Protein AF-A0A5S3YLL3-F1 (afdb_monomer)

Secondary structure (DSSP, 8-state):
--S-SSS--TTT--HHHHHHHHHHHHTTT---------S---TTSHHHHHHTT-SSSTTGGGS---PPPTTS--SS-----

Nearest PDB structures (foldseek):
  3wy4-assembly1_A  TM=9.969E-01  e=1.528E-07  Halomonas sp. H11
  3wy3-assembly1_A  TM=9.988E-01  e=2.021E-07  Halomonas sp. H11
  4m56-assembly1_A  TM=9.912E-01  e=1.018E-05  Bacillus subtilis subsp. subtilis str. 168
  5brq-assembly4_D  TM=9.682E-01  e=3.120E-05  Bacillus licheniformis DSM 13 = ATCC 14580
  2pwf-assembly1_A  TM=9.798E-01  e=5.093E-05  Burkholderia ubonensis subsp. mesacidophila

InterPro domains:
  IPR006047 Glycosyl hydrolase family 13, catalytic domain [PF00128] (1-80)
  IPR017853 Glycoside hydrolase superfamily [SSF51445] (1-81)
  IPR045857 Oligo-1,6-glucosidase, domain 2 [G3DSA:3.90.400.10] (42-81)

Organism: NCBI:txid151081

Sequence (81 aa):
DISDYRDIDPMFGSLDDFDTLIAQAHQRDIKVIIDQVLSHTSNEHDWFNESRTDKNNNKADWYVWADAEPDGSAPNNWLSI

pLDDT: mean 97.86, std 2.31, range [80.69, 98.88]

Solvent-accessible surface area (backbone atoms only — not comparable to full-atom values): 5419 Å² total; per-residue (Å²): 127,46,56,59,96,87,64,51,60,74,94,82,41,44,64,69,55,49,52,50,50,52,54,56,34,50,78,68,76,43,84,86,84,78,92,80,76,80,91,61,64,24,81,78,10,64,64,46,55,51,18,71,70,46,88,78,47,99,34,32,82,77,54,94,80,77,73,60,40,98,89,69,45,68,76,62,88,83,75,84,131

Foldseek 3Di:
DAQDPPWDDPVVPTVVVVVVVCVVCVVVVHDDDDDDDPVDHDCNHPLNVQLPPDCDGPSVPVDDDDDADPVRHRPDDDDDD

Radius of gyration: 18.85 Å; Cα contacts (8 Å, |Δi|>4): 56; chains: 1; bounding box: 37×28×52 Å

Structure (mmCIF, N/CA/C/O backbone):
data_AF-A0A5S3YLL3-F1
#
_entry.id   AF-A0A5S3YLL3-F1
#
loop_
_atom_site.group_PDB
_atom_site.id
_atom_site.type_symbol
_atom_site.label_atom_id
_atom_site.label_alt_id
_atom_site.label_comp_id
_atom_site.label_asym_id
_atom_site.label_entity_id
_atom_site.label_seq_id
_atom_site.pdbx_PDB_ins_code
_atom_site.Cartn_x
_atom_site.Cartn_y
_atom_site.Cartn_z
_atom_site.occupancy
_atom_site.B_iso_or_equiv
_atom_site.auth_seq_id
_atom_site.auth_comp_id
_atom_site.auth_asym_id
_atom_site.auth_atom_id
_atom_site.pdbx_PDB_model_num
ATOM 1 N N . ASP A 1 1 ? 1.454 7.221 1.794 1.00 88.75 1 ASP A N 1
ATOM 2 C CA . ASP A 1 1 ? 1.551 5.932 1.070 1.00 88.75 1 ASP A CA 1
ATOM 3 C C . ASP A 1 1 ? 1.692 4.805 2.095 1.00 88.75 1 ASP A C 1
ATOM 5 O O . ASP A 1 1 ? 1.970 5.107 3.246 1.00 88.75 1 ASP A O 1
ATOM 9 N N . ILE A 1 2 ? 1.385 3.550 1.738 1.00 95.94 2 ILE A N 1
ATOM 10 C CA . ILE A 1 2 ? 1.265 2.424 2.695 1.00 95.94 2 ILE A CA 1
ATOM 11 C C . ILE A 1 2 ? 2.363 1.382 2.444 1.00 95.94 2 ILE A C 1
ATOM 13 O O . ILE A 1 2 ? 2.450 0.861 1.329 1.00 95.94 2 ILE A O 1
ATOM 17 N N . SER A 1 3 ? 3.182 1.079 3.455 1.00 97.12 3 SER A N 1
ATOM 18 C CA . SER A 1 3 ? 4.249 0.060 3.408 1.00 97.12 3 SER A CA 1
ATOM 19 C C . SER A 1 3 ? 3.864 -1.272 4.068 1.00 97.12 3 SER A C 1
ATOM 21 O O . SER A 1 3 ? 4.360 -2.307 3.632 1.00 97.12 3 SER A O 1
ATOM 23 N N . ASP A 1 4 ? 2.935 -1.262 5.031 1.00 97.94 4 ASP A N 1
ATOM 24 C CA . ASP A 1 4 ? 2.299 -2.454 5.605 1.00 97.94 4 ASP A CA 1
ATOM 25 C C . ASP A 1 4 ? 0.799 -2.192 5.824 1.00 97.94 4 ASP A C 1
ATOM 27 O O . ASP A 1 4 ? 0.403 -1.232 6.479 1.00 97.94 4 ASP A O 1
ATOM 31 N N . TYR A 1 5 ? -0.054 -3.043 5.254 1.00 97.81 5 TYR A N 1
ATOM 32 C CA . TYR A 1 5 ? -1.513 -2.942 5.381 1.00 97.81 5 TYR A CA 1
ATOM 33 C C . TYR A 1 5 ? -2.068 -3.486 6.702 1.00 97.81 5 TYR A C 1
ATOM 35 O O . TYR A 1 5 ? -3.276 -3.395 6.935 1.00 97.81 5 TYR A O 1
ATOM 43 N N . ARG A 1 6 ? -1.239 -4.142 7.517 1.00 97.88 6 ARG A N 1
ATOM 44 C CA . ARG A 1 6 ? -1.673 -4.925 8.683 1.00 97.88 6 ARG A CA 1
ATOM 45 C C . ARG A 1 6 ? -1.103 -4.429 10.001 1.00 97.88 6 ARG A C 1
ATOM 47 O O . ARG A 1 6 ? -1.362 -5.069 11.015 1.00 97.88 6 ARG A O 1
ATOM 54 N N . ASP A 1 7 ? -0.377 -3.323 9.985 1.00 98.19 7 ASP A N 1
ATOM 55 C CA . ASP A 1 7 ? 0.188 -2.723 11.185 1.00 98.19 7 ASP A CA 1
ATOM 56 C C . ASP A 1 7 ? -0.155 -1.232 11.276 1.00 98.19 7 ASP A C 1
ATOM 58 O O . ASP A 1 7 ? -0.629 -0.613 10.318 1.00 98.19 7 ASP A O 1
ATOM 62 N N . ILE A 1 8 ? 0.051 -0.665 12.460 1.00 98.06 8 ILE A N 1
ATOM 63 C CA . ILE A 1 8 ? -0.103 0.759 12.736 1.00 98.06 8 ILE A CA 1
ATOM 64 C C . ILE A 1 8 ? 1.278 1.405 12.683 1.00 98.06 8 ILE A C 1
ATOM 66 O O . ILE A 1 8 ? 2.220 0.925 13.308 1.00 98.06 8 ILE A O 1
ATOM 70 N N . ASP A 1 9 ? 1.397 2.517 11.953 1.00 97.94 9 ASP A N 1
ATOM 71 C CA . ASP A 1 9 ? 2.634 3.298 11.970 1.00 97.94 9 ASP A CA 1
ATOM 72 C C . ASP A 1 9 ? 2.974 3.691 13.424 1.00 97.94 9 ASP A C 1
ATOM 74 O O . ASP A 1 9 ? 2.099 4.231 14.115 1.00 97.94 9 ASP A O 1
ATOM 78 N N . PRO A 1 10 ? 4.217 3.478 13.901 1.00 97.25 10 PRO A N 1
ATOM 79 C CA . PRO A 1 10 ? 4.600 3.760 15.285 1.00 97.25 10 PRO A CA 1
ATOM 80 C C . PRO A 1 10 ? 4.337 5.199 15.746 1.00 97.25 10 PRO A C 1
ATOM 82 O O . PRO A 1 10 ? 4.211 5.448 16.945 1.00 97.25 10 PRO A O 1
ATOM 85 N N . MET A 1 11 ? 4.244 6.162 14.823 1.00 98.00 11 MET A N 1
ATOM 86 C CA . MET A 1 11 ? 3.841 7.535 15.128 1.00 98.00 11 MET A CA 1
ATOM 87 C C . MET A 1 11 ? 2.397 7.623 15.652 1.00 98.00 11 MET A C 1
ATOM 89 O O . MET A 1 11 ? 2.086 8.529 16.427 1.00 98.00 11 MET A O 1
ATOM 93 N N . PHE A 1 12 ? 1.517 6.708 15.239 1.00 97.81 12 PHE A N 1
ATOM 94 C CA . PHE A 1 12 ? 0.108 6.654 15.638 1.00 97.81 12 PHE A CA 1
ATOM 95 C C . PHE A 1 12 ? -0.176 5.675 16.784 1.00 97.81 12 PHE A C 1
ATOM 97 O O . PHE A 1 12 ? -1.243 5.770 17.390 1.00 97.81 12 PHE A O 1
ATOM 104 N N . GLY A 1 13 ? 0.761 4.782 17.108 1.00 98.12 13 GLY A N 1
ATOM 105 C CA . GLY A 1 13 ? 0.646 3.822 18.206 1.00 98.12 13 GLY A CA 1
ATOM 106 C C . GLY A 1 13 ? 0.871 2.389 17.737 1.00 98.12 13 GLY A C 1
ATOM 107 O O . GLY A 1 13 ? 1.744 2.130 16.915 1.00 98.12 13 GLY A O 1
ATOM 108 N N . SER A 1 14 ? 0.096 1.463 18.290 1.00 98.56 14 SER A N 1
ATOM 109 C CA . SER A 1 14 ? 0.167 0.025 18.022 1.00 98.56 14 SER A CA 1
ATOM 110 C C . SER A 1 14 ? -1.203 -0.569 17.677 1.00 98.56 14 SER A C 1
ATOM 112 O O . SER A 1 14 ? -2.242 0.075 17.841 1.00 98.56 14 SER A O 1
ATOM 114 N N . LEU A 1 15 ? -1.226 -1.832 17.244 1.00 98.31 15 LEU A N 1
ATOM 115 C CA . LEU A 1 15 ? -2.477 -2.581 17.081 1.00 98.31 15 LEU A CA 1
ATOM 116 C C . LEU A 1 15 ? -3.272 -2.698 18.394 1.00 98.31 15 LEU A C 1
ATOM 118 O O . LEU A 1 15 ? -4.493 -2.584 18.360 1.00 98.31 15 LEU A O 1
ATOM 122 N N . ASP A 1 16 ? -2.604 -2.823 19.547 1.00 98.62 16 ASP A N 1
ATOM 123 C CA . ASP A 1 16 ? -3.271 -2.869 20.860 1.00 98.62 16 ASP A CA 1
ATOM 124 C C . ASP A 1 16 ? -3.977 -1.536 21.190 1.00 98.62 16 ASP A C 1
ATO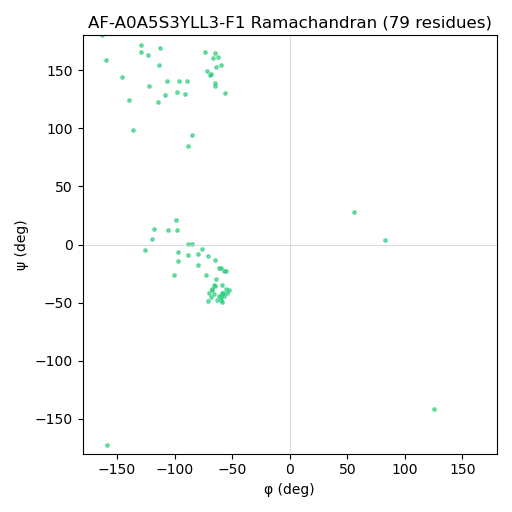M 126 O O . ASP A 1 16 ? -5.067 -1.506 21.782 1.00 98.62 16 ASP A O 1
ATOM 130 N N . ASP A 1 17 ? -3.386 -0.409 20.775 1.00 98.69 17 ASP A N 1
ATOM 131 C CA . ASP A 1 17 ? -4.014 0.911 20.903 1.00 98.69 17 ASP A CA 1
ATOM 132 C C . ASP A 1 17 ? -5.246 1.019 19.994 1.00 98.69 17 ASP A C 1
ATOM 134 O O . ASP A 1 17 ? -6.284 1.553 20.404 1.00 98.69 17 A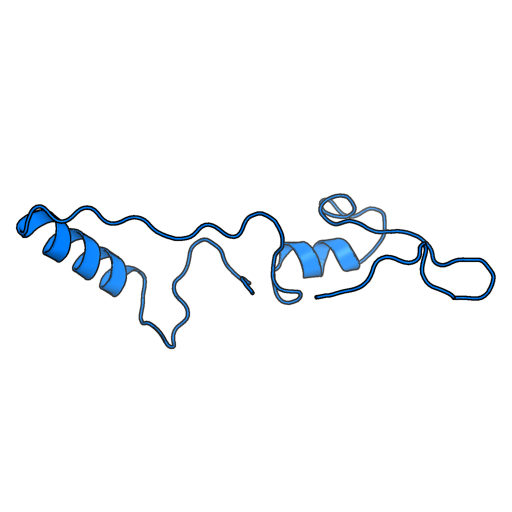SP A O 1
ATOM 138 N N . PHE A 1 18 ? -5.167 0.468 18.779 1.00 98.44 18 PHE A N 1
ATOM 139 C CA . PHE A 1 18 ? -6.302 0.416 17.861 1.00 98.44 18 PHE A CA 1
ATOM 140 C C . PHE A 1 18 ? -7.428 -0.486 18.389 1.00 98.44 18 PHE A C 1
ATOM 142 O O . PHE A 1 18 ? -8.591 -0.077 18.378 1.00 98.44 18 PHE A O 1
ATOM 149 N N . ASP A 1 19 ? -7.110 -1.651 18.954 1.00 98.56 19 ASP A N 1
ATOM 150 C CA . ASP A 1 19 ? -8.083 -2.527 19.618 1.00 98.56 19 ASP A CA 1
ATOM 151 C C . ASP A 1 19 ? -8.781 -1.813 20.781 1.00 98.56 19 ASP A C 1
ATOM 153 O O . ASP A 1 19 ? -10.008 -1.883 20.937 1.00 98.56 19 ASP A O 1
ATOM 157 N N . THR A 1 20 ? -8.018 -1.046 21.564 1.00 98.69 20 THR A N 1
ATOM 158 C CA . THR A 1 20 ? -8.562 -0.207 22.636 1.00 98.69 20 THR A CA 1
ATOM 159 C C . THR A 1 20 ? -9.515 0.854 22.081 1.00 98.69 20 THR A C 1
ATOM 161 O O . THR A 1 20 ? -10.611 1.039 22.622 1.00 98.69 20 THR A O 1
ATOM 164 N N . LEU A 1 21 ? -9.151 1.522 20.981 1.00 98.56 21 LEU A N 1
ATOM 165 C CA . LEU A 1 21 ? -10.005 2.497 20.297 1.00 98.56 21 LEU A CA 1
ATOM 166 C C . LEU A 1 21 ? -11.323 1.862 19.841 1.00 98.56 21 LEU A C 1
ATOM 168 O O . LEU A 1 21 ? -12.394 2.400 20.143 1.00 98.56 21 LEU A O 1
ATOM 172 N N . ILE A 1 22 ? -11.267 0.710 19.167 1.00 98.62 22 ILE A N 1
ATOM 173 C CA . ILE A 1 22 ? -12.450 -0.016 18.686 1.00 98.62 22 ILE A CA 1
ATOM 174 C C . ILE A 1 22 ? -13.366 -0.390 19.856 1.00 98.62 22 ILE A C 1
ATOM 176 O O . ILE A 1 22 ? -14.572 -0.123 19.815 1.00 98.62 22 ILE A O 1
ATOM 180 N N . ALA A 1 23 ? -12.808 -0.959 20.927 1.00 98.81 23 ALA A N 1
ATOM 181 C CA . ALA A 1 23 ? -13.575 -1.349 22.105 1.00 98.81 23 ALA A CA 1
ATOM 182 C C . ALA A 1 23 ? -14.286 -0.147 22.751 1.00 98.81 23 ALA A C 1
ATOM 184 O O . ALA A 1 23 ? -15.476 -0.224 23.072 1.00 98.81 23 ALA A O 1
ATOM 185 N N . GLN A 1 24 ? -13.591 0.985 22.905 1.00 98.81 24 GLN A N 1
ATOM 186 C CA . GLN A 1 24 ? -14.162 2.204 23.484 1.00 98.81 24 GLN A CA 1
ATOM 187 C C . GLN A 1 24 ? -15.233 2.841 22.586 1.00 98.81 24 GLN A C 1
ATOM 189 O O . GLN A 1 24 ? -16.245 3.329 23.101 1.00 98.81 24 GLN A O 1
ATOM 194 N N . ALA 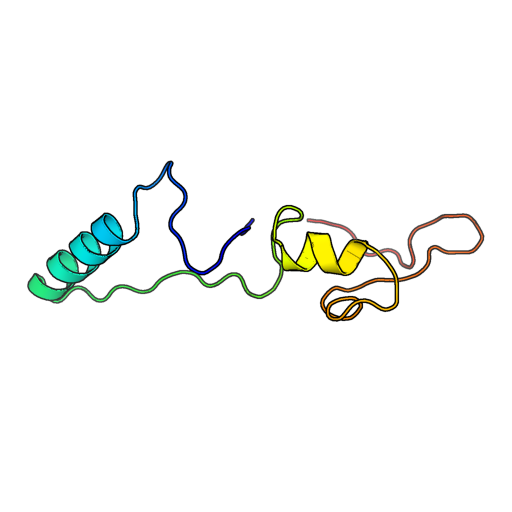A 1 25 ? -15.050 2.824 21.264 1.00 98.81 25 ALA A N 1
ATOM 195 C CA . ALA A 1 25 ? -16.044 3.313 20.311 1.00 98.81 25 ALA A CA 1
ATOM 196 C C . ALA A 1 25 ? -17.333 2.479 20.376 1.00 98.81 25 ALA A C 1
ATOM 198 O O . ALA A 1 25 ? -18.426 3.026 20.537 1.00 98.81 25 ALA A O 1
ATOM 199 N N . HIS A 1 26 ? -17.211 1.150 20.358 1.00 98.75 26 HIS A N 1
ATOM 200 C CA . HIS A 1 26 ? -18.362 0.248 20.399 1.00 98.75 26 HIS A CA 1
ATOM 201 C C . HIS A 1 26 ? -19.144 0.320 21.716 1.00 98.75 26 HIS A C 1
ATOM 203 O O . HIS A 1 26 ? -20.372 0.256 21.688 1.00 98.75 26 HIS A O 1
ATOM 209 N N . GLN A 1 27 ? -18.480 0.538 22.858 1.00 98.75 27 GLN A N 1
ATOM 210 C CA . GLN A 1 27 ? -19.161 0.802 24.138 1.00 98.75 27 GLN A CA 1
ATOM 211 C C . GLN A 1 27 ? -20.064 2.047 24.099 1.00 98.75 27 GLN A C 1
ATOM 213 O O . GLN A 1 27 ? -20.959 2.184 24.931 1.00 98.75 27 GLN A O 1
ATOM 218 N N . ARG A 1 28 ? -19.832 2.956 23.146 1.00 98.69 28 ARG A N 1
ATOM 219 C CA . ARG A 1 28 ? -20.578 4.207 22.950 1.00 98.69 28 ARG A CA 1
ATOM 220 C C . ARG A 1 28 ? -21.516 4.156 21.740 1.00 98.69 28 ARG A C 1
ATOM 222 O O . ARG A 1 28 ? -22.004 5.198 21.319 1.00 98.69 28 ARG A O 1
ATOM 229 N N . ASP A 1 29 ? -21.744 2.966 21.184 1.00 98.56 29 ASP A N 1
ATOM 230 C CA . ASP A 1 29 ? -22.518 2.732 19.955 1.00 98.56 29 ASP A CA 1
ATOM 231 C C . ASP A 1 29 ? -22.006 3.520 18.729 1.00 98.56 29 ASP A C 1
ATOM 233 O O . ASP A 1 29 ? -22.741 3.835 17.795 1.00 98.56 29 ASP A O 1
ATOM 237 N N . ILE A 1 30 ? -20.704 3.824 18.709 1.00 98.88 30 ILE A N 1
ATOM 238 C CA . ILE A 1 30 ? -20.029 4.449 17.569 1.00 98.88 30 ILE A CA 1
ATOM 239 C C . ILE A 1 30 ? -19.496 3.342 16.665 1.00 98.88 30 ILE A C 1
ATOM 241 O O . ILE A 1 30 ? -18.803 2.442 17.131 1.00 98.88 30 ILE A O 1
ATOM 245 N N . LYS A 1 31 ? -19.788 3.411 15.364 1.00 98.56 31 LYS A N 1
ATOM 246 C CA . LYS A 1 31 ? -19.193 2.518 14.359 1.00 98.56 31 LYS A CA 1
ATOM 247 C C . LYS A 1 31 ? -17.901 3.120 13.822 1.00 98.56 31 LYS A C 1
ATOM 249 O O . LYS A 1 31 ? -17.836 4.323 13.584 1.00 98.56 31 LYS A O 1
ATOM 254 N N . VAL A 1 32 ? -16.901 2.272 13.610 1.00 98.25 32 VAL A N 1
ATOM 255 C CA . VAL A 1 32 ? -15.599 2.669 13.067 1.00 98.25 32 VAL A CA 1
ATOM 256 C C . VAL A 1 32 ? -15.473 2.140 11.644 1.00 98.25 32 VAL A C 1
ATOM 258 O O . VAL A 1 32 ? -15.715 0.963 11.388 1.00 98.25 32 VAL A O 1
ATOM 261 N N . ILE A 1 33 ? -15.117 3.029 10.722 1.00 98.31 33 ILE A N 1
ATOM 262 C CA . ILE A 1 33 ? -14.788 2.718 9.330 1.00 98.31 33 ILE A CA 1
ATOM 263 C C . ILE A 1 33 ? -13.374 3.246 9.107 1.00 98.31 33 ILE A C 1
ATOM 265 O O . ILE A 1 33 ? -13.057 4.344 9.564 1.00 98.31 33 ILE A O 1
ATOM 269 N N . ILE A 1 34 ? -12.538 2.462 8.434 1.00 97.88 34 ILE A N 1
ATOM 270 C CA . ILE A 1 34 ? -11.160 2.835 8.109 1.00 97.88 34 ILE A CA 1
ATOM 271 C C . ILE A 1 34 ? -10.997 3.008 6.606 1.00 97.88 34 ILE A C 1
ATOM 273 O O . ILE A 1 34 ? -11.728 2.402 5.819 1.00 97.88 34 ILE A O 1
ATOM 277 N N . ASP A 1 35 ? -10.021 3.824 6.225 1.00 97.94 35 ASP A N 1
ATOM 278 C CA . ASP A 1 35 ? -9.617 3.953 4.832 1.00 97.94 35 ASP A CA 1
ATOM 279 C C . ASP A 1 35 ? -8.867 2.689 4.370 1.00 97.94 35 ASP A C 1
ATOM 281 O O . ASP A 1 35 ? -8.214 2.000 5.163 1.00 97.94 35 ASP A O 1
ATOM 285 N N . GLN A 1 36 ? -8.982 2.363 3.086 1.00 97.94 36 GLN A N 1
ATOM 286 C CA . GLN A 1 36 ? -8.321 1.232 2.440 1.00 97.94 36 GLN A CA 1
ATOM 287 C C . GLN A 1 36 ? -7.758 1.686 1.094 1.00 97.94 36 GLN A C 1
ATOM 289 O O . GLN A 1 36 ? -8.452 1.733 0.077 1.00 97.94 36 GLN A O 1
ATOM 294 N N . VAL A 1 37 ? -6.461 1.991 1.083 1.00 97.50 37 VAL A N 1
ATOM 295 C CA . VAL A 1 37 ? -5.761 2.473 -0.111 1.00 97.50 37 VAL A CA 1
ATOM 296 C C . VAL A 1 37 ? -5.233 1.285 -0.909 1.00 97.50 37 VAL A C 1
ATOM 298 O O . VAL A 1 37 ? -4.090 0.877 -0.752 1.00 97.50 37 VAL A O 1
ATOM 301 N N . LEU A 1 38 ? -6.075 0.704 -1.764 1.00 97.00 38 LEU A N 1
ATOM 302 C CA . LEU A 1 38 ? -5.724 -0.485 -2.561 1.00 97.00 38 LEU A CA 1
ATOM 303 C C . LEU A 1 38 ? -5.257 -0.160 -3.987 1.00 97.00 38 LEU A C 1
ATOM 305 O O . LEU A 1 38 ? -4.838 -1.051 -4.718 1.00 97.00 38 LEU A O 1
ATOM 309 N N . SER A 1 39 ? -5.342 1.108 -4.399 1.00 97.56 39 SER A N 1
ATOM 310 C CA . SER A 1 39 ? -4.940 1.523 -5.749 1.00 97.56 39 SER A CA 1
ATOM 311 C C . SER A 1 39 ? -3.423 1.529 -5.948 1.00 97.56 39 SER A C 1
ATOM 313 O O . SER A 1 39 ? -2.975 1.450 -7.089 1.00 97.56 39 SER A O 1
ATOM 315 N N . HIS A 1 40 ? -2.647 1.708 -4.878 1.00 97.94 40 HIS A N 1
ATOM 316 C CA . HIS A 1 40 ? -1.187 1.758 -4.901 1.00 97.94 40 HIS A CA 1
ATOM 317 C C . HIS A 1 40 ? -0.623 1.462 -3.507 1.00 97.94 40 HIS A C 1
ATOM 319 O O . HIS A 1 40 ? -1.304 1.669 -2.503 1.00 97.94 40 HIS A O 1
ATOM 325 N N . THR A 1 41 ? 0.642 1.043 -3.456 1.00 98.62 41 THR A N 1
ATOM 326 C CA . THR A 1 41 ? 1.431 0.922 -2.221 1.00 98.62 41 THR A CA 1
ATOM 327 C C . THR A 1 41 ? 2.560 1.952 -2.216 1.00 98.62 41 THR A C 1
ATOM 329 O O . THR A 1 41 ? 2.870 2.549 -3.248 1.00 98.62 41 THR A O 1
ATOM 332 N N . SER A 1 42 ? 3.219 2.120 -1.071 1.00 98.44 42 SER A N 1
ATOM 333 C CA . SER A 1 42 ? 4.530 2.770 -1.001 1.00 98.44 42 SER A CA 1
ATOM 334 C C . SER A 1 42 ? 5.560 2.015 -1.846 1.00 98.44 42 SER A C 1
ATOM 336 O O . SER A 1 42 ? 5.442 0.800 -2.044 1.00 98.44 42 SER A O 1
ATOM 338 N N . ASN A 1 43 ? 6.597 2.719 -2.301 1.00 97.94 43 ASN A N 1
ATOM 339 C CA . ASN A 1 43 ? 7.787 2.094 -2.877 1.00 97.94 43 ASN A CA 1
ATOM 340 C C . ASN A 1 43 ? 8.657 1.383 -1.820 1.00 97.94 43 ASN A C 1
ATOM 342 O O . ASN A 1 43 ? 9.576 0.659 -2.191 1.00 97.94 43 ASN A O 1
ATOM 346 N N . GLU A 1 44 ? 8.369 1.568 -0.530 1.00 98.31 44 GLU A N 1
ATOM 347 C CA . GLU A 1 44 ? 8.991 0.832 0.574 1.00 98.31 44 GLU A CA 1
ATOM 348 C C . GLU A 1 44 ? 8.251 -0.474 0.906 1.00 98.31 44 GLU A C 1
ATOM 350 O O . GLU A 1 44 ? 8.770 -1.291 1.660 1.00 98.31 44 GLU A O 1
ATOM 355 N N . HIS A 1 45 ? 7.065 -0.706 0.327 1.00 98.75 45 HIS A N 1
ATOM 356 C CA . HIS A 1 45 ? 6.291 -1.926 0.550 1.00 98.75 45 HIS A CA 1
ATOM 357 C C . HIS A 1 45 ? 7.041 -3.154 0.003 1.00 98.75 45 HIS A C 1
ATOM 359 O O . HIS A 1 45 ? 7.528 -3.139 -1.131 1.00 98.75 45 HIS A O 1
ATOM 365 N N . ASP A 1 46 ? 7.060 -4.257 0.757 1.00 98.38 46 ASP A N 1
ATOM 366 C CA . ASP A 1 46 ? 7.780 -5.492 0.393 1.00 98.38 46 ASP A CA 1
ATOM 367 C C . ASP A 1 46 ? 7.425 -6.003 -1.005 1.00 98.38 46 ASP A C 1
ATOM 369 O O . ASP A 1 46 ? 8.283 -6.435 -1.771 1.00 98.38 46 ASP A O 1
ATOM 373 N N . TRP A 1 47 ? 6.147 -5.910 -1.366 1.00 98.62 47 TRP A N 1
ATOM 374 C CA . TRP A 1 47 ? 5.677 -6.242 -2.709 1.00 98.62 47 TRP A CA 1
ATOM 375 C C . TRP A 1 47 ? 6.367 -5.437 -3.809 1.00 98.62 47 TRP A C 1
ATOM 377 O O . TRP A 1 47 ? 6.758 -6.028 -4.813 1.00 98.62 47 TRP A O 1
ATOM 387 N N . PHE A 1 48 ? 6.536 -4.124 -3.638 1.00 98.62 48 PHE A N 1
ATOM 388 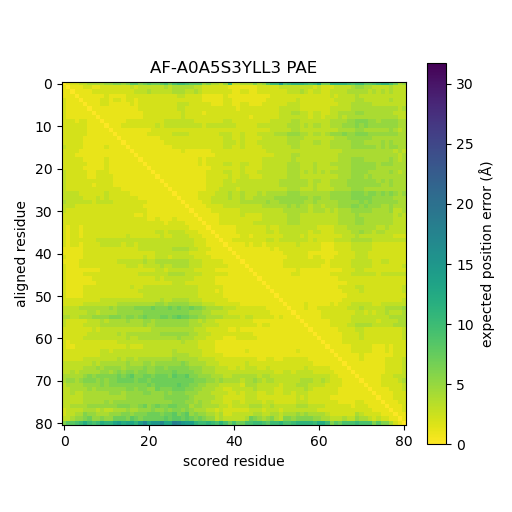C CA . PHE A 1 48 ? 7.216 -3.293 -4.628 1.00 98.62 48 PHE A CA 1
ATOM 389 C C . PHE A 1 48 ? 8.709 -3.602 -4.657 1.00 98.62 48 PHE A C 1
ATOM 391 O O . PHE A 1 48 ? 9.284 -3.731 -5.739 1.00 98.62 48 PHE A O 1
ATOM 398 N N . ASN A 1 49 ? 9.317 -3.781 -3.480 1.00 98.62 49 ASN A N 1
ATOM 399 C CA . ASN A 1 49 ? 10.720 -4.161 -3.343 1.00 98.62 49 ASN A CA 1
ATOM 400 C C . ASN A 1 49 ? 11.033 -5.484 -4.048 1.00 98.62 49 ASN A C 1
ATOM 402 O O . ASN A 1 49 ? 12.050 -5.563 -4.728 1.00 98.62 49 ASN A O 1
ATOM 406 N N . GLU A 1 50 ? 10.164 -6.491 -3.940 1.00 98.69 50 GLU A N 1
ATOM 407 C CA . GLU A 1 50 ? 10.294 -7.753 -4.675 1.00 98.69 50 GLU A CA 1
ATOM 408 C C . GLU A 1 50 ? 10.013 -7.559 -6.168 1.00 98.69 50 GLU A C 1
ATOM 410 O O . GLU A 1 50 ? 10.830 -7.961 -6.993 1.00 98.69 50 GLU A O 1
ATOM 415 N N . SER A 1 51 ? 8.913 -6.886 -6.521 1.00 98.75 51 SER A N 1
ATOM 416 C CA . SER A 1 51 ? 8.493 -6.688 -7.915 1.00 98.75 51 SER A CA 1
ATOM 417 C C . SER A 1 51 ? 9.590 -6.051 -8.765 1.00 98.75 51 SER A C 1
ATOM 419 O O . SER A 1 51 ? 9.857 -6.510 -9.872 1.00 98.75 51 SER A O 1
ATOM 421 N N . ARG A 1 52 ? 10.291 -5.049 -8.221 1.00 98.38 52 ARG A N 1
ATOM 422 C CA . ARG A 1 52 ? 11.344 -4.309 -8.931 1.00 98.38 52 ARG A CA 1
ATOM 423 C C . ARG A 1 52 ? 12.681 -5.051 -9.066 1.00 98.38 52 ARG A C 1
ATOM 425 O O . ARG A 1 52 ? 13.605 -4.477 -9.641 1.00 98.38 52 ARG A O 1
ATOM 432 N N . THR A 1 53 ? 12.834 -6.247 -8.488 1.00 98.56 53 THR A N 1
ATOM 433 C CA . THR A 1 53 ? 14.120 -6.977 -8.496 1.00 98.56 53 THR A CA 1
ATOM 434 C C . THR A 1 53 ? 14.505 -7.460 -9.890 1.00 98.56 53 THR A C 1
ATOM 436 O O . THR A 1 53 ? 15.651 -7.294 -10.305 1.00 98.56 53 THR A O 1
ATOM 439 N N . ASP A 1 54 ? 13.552 -8.037 -10.617 1.00 98.00 54 ASP A N 1
ATOM 440 C CA . ASP A 1 54 ? 13.717 -8.545 -11.976 1.00 98.00 54 ASP A CA 1
ATOM 441 C C . ASP A 1 54 ? 12.350 -8.750 -12.658 1.00 98.00 54 ASP A C 1
ATOM 443 O O . ASP A 1 54 ? 11.304 -8.495 -12.071 1.00 98.00 54 ASP A O 1
ATOM 447 N N . LYS A 1 55 ? 12.343 -9.214 -13.914 1.00 98.06 55 LYS A N 1
ATOM 448 C CA . LYS A 1 55 ? 11.110 -9.432 -14.694 1.00 98.06 55 LYS A CA 1
ATOM 449 C C . LYS A 1 55 ? 10.428 -10.796 -14.445 1.00 98.06 55 LYS A C 1
ATOM 451 O O . LYS A 1 55 ? 9.425 -11.076 -15.088 1.00 98.06 55 LYS A O 1
ATOM 456 N N . ASN A 1 56 ? 10.967 -11.656 -13.575 1.00 98.31 56 ASN A N 1
ATOM 457 C CA . ASN A 1 56 ? 10.549 -13.060 -13.426 1.00 98.31 56 ASN A CA 1
ATOM 458 C C . ASN A 1 56 ? 10.170 -13.466 -11.986 1.00 98.31 56 ASN A C 1
ATOM 460 O O . ASN A 1 56 ? 9.760 -14.607 -11.767 1.00 98.31 56 ASN A O 1
ATOM 464 N N . ASN A 1 57 ? 10.336 -12.585 -10.999 1.00 98.56 57 ASN A N 1
ATOM 465 C CA . ASN A 1 57 ? 9.948 -12.839 -9.614 1.00 98.56 57 ASN A CA 1
ATOM 466 C C . ASN A 1 57 ? 8.425 -13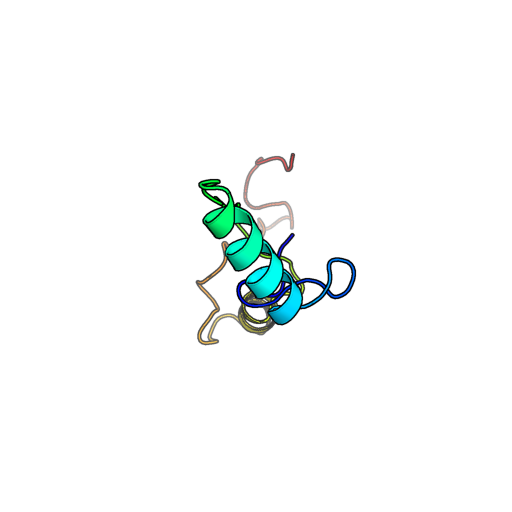.007 -9.464 1.00 98.56 57 ASN A C 1
ATOM 468 O O . ASN A 1 57 ? 7.635 -12.624 -10.327 1.00 98.56 57 ASN A O 1
ATOM 472 N N . ASN A 1 58 ? 7.993 -13.542 -8.320 1.00 98.62 58 ASN A N 1
ATOM 473 C CA . ASN A 1 58 ? 6.582 -13.869 -8.076 1.00 98.62 58 ASN A CA 1
ATOM 474 C C . ASN A 1 58 ? 5.652 -12.643 -8.048 1.00 98.62 58 ASN A C 1
ATOM 476 O O . ASN A 1 58 ? 4.429 -12.804 -8.058 1.00 98.62 58 ASN A O 1
ATOM 480 N N . LYS A 1 59 ? 6.216 -11.432 -7.976 1.00 98.56 59 LYS A N 1
ATOM 481 C CA . LYS A 1 59 ? 5.497 -10.158 -7.948 1.00 98.56 59 LYS A CA 1
ATOM 482 C C . LYS A 1 59 ? 5.820 -9.259 -9.140 1.00 98.56 59 LYS A C 1
ATOM 484 O O . LYS A 1 59 ? 5.443 -8.088 -9.117 1.00 98.56 59 LYS A O 1
ATOM 489 N N . ALA A 1 60 ? 6.465 -9.775 -10.189 1.00 98.56 60 ALA A N 1
ATOM 490 C CA . ALA A 1 60 ? 6.853 -8.980 -11.355 1.00 98.56 60 ALA A CA 1
ATOM 491 C C . ALA A 1 60 ? 5.645 -8.264 -11.989 1.00 98.56 60 ALA A C 1
ATOM 493 O O . ALA A 1 60 ? 5.737 -7.084 -12.299 1.00 98.56 60 ALA A O 1
ATOM 494 N N . ASP A 1 61 ? 4.482 -8.922 -12.033 1.00 98.50 61 ASP A N 1
ATOM 495 C CA . ASP A 1 61 ? 3.253 -8.375 -12.630 1.00 98.50 61 ASP A CA 1
ATOM 496 C C . ASP A 1 61 ? 2.276 -7.748 -11.611 1.00 98.50 61 ASP A C 1
ATOM 498 O O . ASP A 1 61 ? 1.113 -7.498 -11.927 1.00 98.50 61 ASP A O 1
ATOM 502 N N . TRP A 1 62 ? 2.701 -7.513 -10.363 1.00 98.56 62 TRP A N 1
ATOM 503 C CA . TRP A 1 62 ? 1.834 -6.899 -9.339 1.00 98.56 62 TRP A CA 1
ATOM 504 C C . TRP A 1 62 ? 1.733 -5.373 -9.473 1.00 98.56 62 TRP A C 1
ATOM 506 O O . TRP A 1 62 ? 0.808 -4.771 -8.931 1.00 98.56 62 TRP A O 1
ATOM 516 N N . TYR A 1 63 ? 2.666 -4.753 -10.198 1.00 98.62 63 TYR A N 1
ATOM 517 C CA . TYR A 1 63 ? 2.701 -3.319 -10.487 1.00 98.62 63 TYR A CA 1
ATOM 518 C C . TYR A 1 63 ? 2.715 -3.086 -11.999 1.00 98.62 63 TYR A C 1
ATOM 520 O O . TYR A 1 63 ? 2.999 -3.985 -12.788 1.00 98.62 63 TYR A O 1
ATOM 528 N N . VAL A 1 64 ? 2.402 -1.857 -12.412 1.00 98.38 64 VAL A N 1
ATOM 529 C CA . VAL A 1 64 ? 2.347 -1.488 -13.830 1.00 98.38 64 VAL A CA 1
ATOM 530 C C . VAL A 1 64 ? 3.746 -1.120 -14.320 1.00 98.38 64 VAL A C 1
ATOM 532 O O . VAL A 1 64 ? 4.179 0.025 -14.191 1.00 98.38 64 VAL A O 1
ATOM 535 N N . TRP A 1 65 ? 4.448 -2.099 -14.889 1.00 98.38 65 TRP A N 1
ATOM 536 C CA . TRP A 1 65 ? 5.732 -1.900 -15.560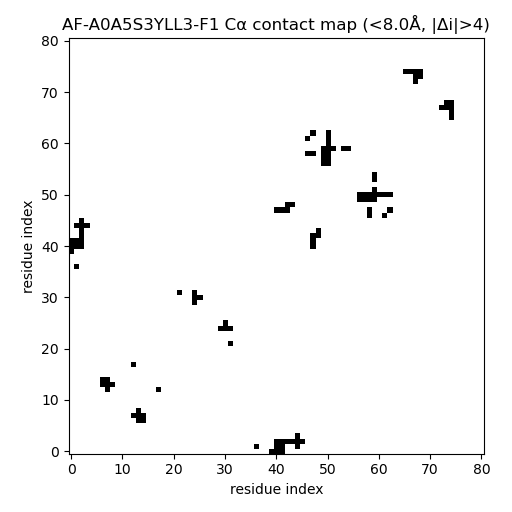 1.00 98.38 65 TRP A CA 1
ATOM 537 C C . TRP A 1 65 ? 5.548 -1.754 -17.071 1.00 98.38 65 TRP A C 1
ATOM 539 O O . TRP A 1 65 ? 4.757 -2.463 -17.689 1.00 98.38 65 TRP A O 1
ATOM 549 N N . ALA A 1 66 ? 6.315 -0.852 -17.676 1.00 98.19 66 ALA A N 1
ATOM 550 C CA . ALA A 1 66 ? 6.393 -0.682 -19.119 1.00 98.19 66 ALA A CA 1
ATOM 551 C C . ALA A 1 66 ? 7.819 -0.280 -19.501 1.00 98.19 66 ALA A C 1
ATOM 553 O O . ALA A 1 66 ? 8.485 0.444 -18.756 1.00 98.19 66 ALA A O 1
ATOM 554 N N . ASP A 1 67 ? 8.290 -0.766 -20.648 1.00 98.44 67 ASP A N 1
ATOM 555 C CA . ASP A 1 67 ? 9.566 -0.324 -21.201 1.00 98.44 67 ASP A CA 1
ATOM 556 C C . ASP A 1 67 ? 9.443 1.144 -21.657 1.00 98.44 67 ASP A C 1
ATOM 558 O O . ASP A 1 67 ? 8.377 1.582 -22.095 1.00 98.44 67 ASP A O 1
ATOM 562 N N . ALA A 1 68 ? 10.529 1.910 -21.536 1.00 98.25 68 ALA A N 1
ATOM 563 C CA . ALA A 1 68 ? 10.603 3.258 -22.096 1.00 98.25 68 ALA A CA 1
ATOM 564 C C . ALA A 1 68 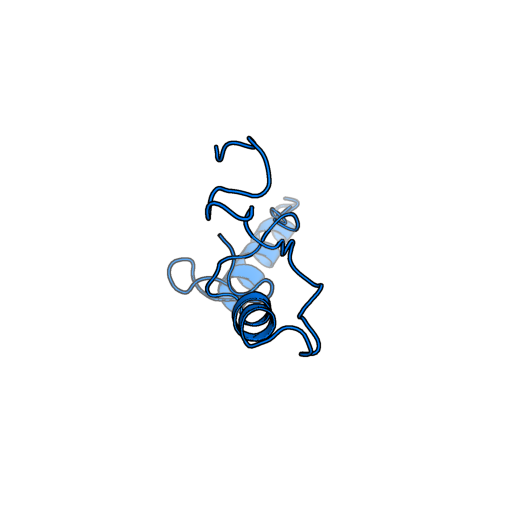? 10.574 3.218 -23.635 1.00 98.25 68 ALA A C 1
ATOM 566 O O . ALA A 1 68 ? 10.915 2.201 -24.247 1.00 98.25 68 ALA A O 1
ATOM 567 N N . GLU A 1 69 ? 10.229 4.342 -24.262 1.00 98.38 69 GLU A N 1
ATOM 568 C CA . GLU A 1 69 ? 10.343 4.498 -25.715 1.00 98.38 69 GLU A CA 1
ATOM 569 C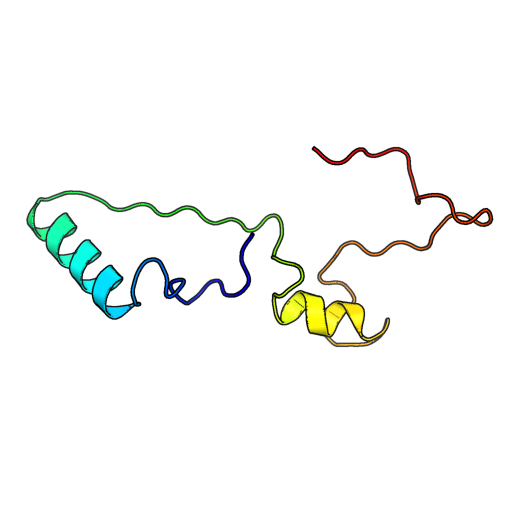 C . GLU A 1 69 ? 11.814 4.386 -26.173 1.00 98.38 69 GLU A C 1
ATOM 571 O O . GLU A 1 69 ? 12.733 4.569 -25.367 1.00 98.38 69 GLU A O 1
ATOM 576 N N . PRO A 1 70 ? 12.093 4.122 -27.467 1.00 98.44 70 PRO A N 1
ATOM 577 C CA . PRO A 1 70 ? 13.466 3.985 -27.967 1.00 98.44 70 PRO A CA 1
ATOM 578 C C . PRO A 1 70 ? 14.373 5.200 -27.717 1.00 98.44 70 PRO A C 1
ATOM 580 O O . PRO A 1 70 ? 15.596 5.060 -27.711 1.00 98.44 70 PRO A O 1
ATOM 583 N N . ASP A 1 71 ? 13.793 6.386 -27.524 1.00 98.00 71 ASP A N 1
ATOM 584 C CA . ASP A 1 71 ? 14.503 7.626 -27.194 1.00 98.00 71 ASP A CA 1
ATOM 585 C C . ASP A 1 71 ? 14.697 7.847 -25.679 1.00 98.00 71 ASP A C 1
ATOM 587 O O . ASP A 1 71 ? 15.293 8.844 -25.268 1.00 98.00 71 ASP A O 1
ATOM 591 N N . GLY A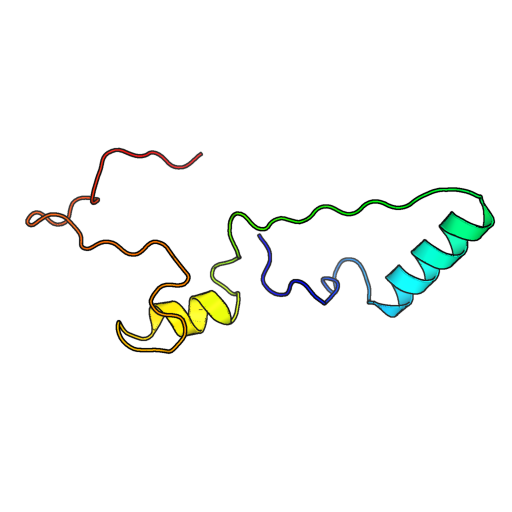 1 72 ? 14.229 6.911 -24.850 1.00 98.19 72 GLY A N 1
ATOM 592 C CA . GLY A 1 72 ? 14.283 6.963 -23.392 1.00 98.19 72 GLY A CA 1
ATOM 593 C C . GLY A 1 72 ? 13.160 7.777 -22.747 1.00 98.19 72 GLY A C 1
ATOM 594 O O . GLY A 1 72 ? 13.172 7.947 -21.526 1.00 98.19 72 GLY A O 1
ATOM 595 N N . SER A 1 73 ? 12.205 8.293 -23.525 1.00 98.12 73 SER A N 1
ATOM 596 C CA . SER A 1 73 ? 11.033 8.983 -22.988 1.00 98.12 73 SER A CA 1
ATOM 597 C C . SER A 1 73 ? 10.022 8.012 -22.359 1.00 98.12 73 SER A C 1
ATOM 599 O O . SER A 1 73 ? 10.113 6.789 -22.494 1.00 98.12 73 SER A O 1
ATOM 601 N N . ALA A 1 74 ? 9.082 8.567 -21.588 1.00 98.19 74 ALA A N 1
ATOM 602 C CA . ALA A 1 74 ? 8.065 7.784 -20.895 1.00 98.19 74 ALA A CA 1
ATOM 603 C C . ALA A 1 74 ? 7.133 7.051 -21.889 1.00 98.19 74 ALA A C 1
ATOM 605 O O . ALA A 1 74 ? 6.897 7.570 -22.978 1.00 98.19 74 ALA A O 1
ATOM 606 N N . PRO A 1 75 ? 6.528 5.908 -21.504 1.00 98.44 75 PRO A N 1
ATOM 607 C CA . PRO A 1 75 ? 5.706 5.084 -22.406 1.00 98.44 75 PRO A CA 1
ATOM 608 C C . PRO A 1 75 ? 4.461 5.787 -22.974 1.00 98.44 75 PRO A C 1
ATOM 610 O O . PRO A 1 75 ? 3.846 5.328 -23.932 1.00 98.44 75 PRO A O 1
ATOM 613 N N . ASN A 1 76 ? 4.008 6.859 -22.324 1.00 98.38 76 ASN A N 1
ATOM 614 C CA . ASN A 1 76 ? 2.902 7.696 -22.770 1.00 98.38 76 ASN A CA 1
ATOM 615 C C . ASN A 1 76 ? 2.992 9.082 -22.101 1.00 98.38 76 ASN A C 1
ATOM 617 O O . ASN A 1 76 ? 3.963 9.408 -21.421 1.00 98.38 76 ASN A O 1
ATOM 621 N N . ASN A 1 77 ? 1.966 9.911 -22.297 1.00 97.56 77 ASN A N 1
ATOM 622 C CA . ASN A 1 77 ? 1.888 11.280 -21.786 1.00 97.56 77 ASN A CA 1
ATOM 623 C C . ASN A 1 77 ? 1.066 11.425 -20.489 1.00 97.56 77 ASN A C 1
ATOM 625 O O . ASN A 1 77 ? 0.563 12.518 -20.214 1.00 97.56 77 ASN A O 1
ATOM 629 N N . TRP A 1 78 ? 0.864 10.350 -19.720 1.00 98.06 78 TRP A N 1
ATOM 630 C CA . TRP A 1 78 ? 0.162 10.443 -18.440 1.00 98.06 78 TRP A CA 1
ATOM 631 C C . TRP A 1 78 ? 0.952 11.301 -17.451 1.00 98.06 78 TRP A C 1
ATOM 633 O O . TRP A 1 78 ? 2.176 11.223 -17.365 1.00 98.06 78 TRP A O 1
ATOM 643 N N . LEU A 1 79 ? 0.235 12.135 -16.703 1.00 97.19 79 LEU A N 1
ATOM 644 C CA . LEU A 1 79 ? 0.814 13.038 -15.715 1.00 97.19 79 LEU A CA 1
ATOM 645 C C . LEU A 1 79 ? 0.522 12.518 -14.308 1.00 97.19 79 LEU A C 1
ATOM 647 O O . LEU A 1 79 ? -0.587 12.051 -14.042 1.00 97.19 79 LEU A O 1
ATOM 651 N N . SER A 1 80 ? 1.506 12.637 -13.413 1.00 93.19 80 SER A N 1
ATOM 652 C CA . SER A 1 80 ? 1.259 12.491 -11.976 1.00 93.19 80 SER A CA 1
ATOM 653 C C . SER A 1 80 ? 0.431 13.669 -11.479 1.00 93.19 80 SER A C 1
ATOM 655 O O . SER A 1 80 ? 0.591 14.794 -11.961 1.00 93.19 80 SER A O 1
ATOM 657 N N . ILE A 1 81 ? -0.424 13.391 -10.500 1.00 80.69 81 ILE A N 1
ATOM 658 C CA . ILE A 1 81 ? -1.029 14.410 -9.635 1.00 80.69 81 ILE A CA 1
ATOM 659 C C . ILE A 1 81 ? -0.039 14.736 -8.514 1.00 80.69 81 ILE A C 1
ATOM 661 O O . ILE A 1 81 ? 0.761 13.828 -8.177 1.00 80.69 81 ILE A O 1
#

Mean predicted aligned error: 2.74 Å